Protein AF-A0A9E4HL78-F1 (afdb_monomer_lite)

Secondary structure (DSSP, 8-state):
-HHHHHHHHIIIIIHHHHHHHHHHHHHHHHHHHHHHHHHHHTEETTEE-HHHHHHHHHHHHT------TTHHHHTS-------

Sequence (83 aa):
MAGAVVMVIVLVVVFPVAVLIGSGILAAALGSFLKVDSDAANRGDDGPNEYLELARREAETGYPQPTDPHQRRRRLSLPGRRP

Structure (mmCIF, N/CA/C/O backbone):
data_AF-A0A9E4HL78-F1
#
_entry.id   AF-A0A9E4HL78-F1
#
loop_
_atom_site.group_PDB
_atom_site.id
_atom_site.type_symbol
_atom_site.label_atom_id
_atom_site.label_alt_id
_atom_site.label_comp_id
_atom_site.label_asym_id
_atom_site.label_entity_id
_atom_site.label_seq_id
_atom_site.pdbx_PDB_ins_code
_atom_site.Cartn_x
_atom_site.Cartn_y
_atom_site.Cartn_z
_atom_site.occupancy
_atom_site.B_iso_or_equiv
_atom_site.auth_seq_id
_atom_site.auth_comp_id
_atom_site.auth_asym_id
_atom_site.auth_atom_id
_atom_site.pdbx_PDB_model_num
ATOM 1 N N . MET A 1 1 ? 14.412 1.866 -30.122 1.00 86.44 1 MET A N 1
ATOM 2 C CA . MET A 1 1 ? 13.755 0.688 -29.507 1.00 86.44 1 MET A CA 1
ATOM 3 C C . MET A 1 1 ? 13.846 0.674 -27.984 1.00 86.44 1 MET A C 1
ATOM 5 O O . MET A 1 1 ? 12.806 0.548 -27.357 1.00 86.44 1 MET A O 1
ATOM 9 N N . ALA A 1 2 ? 15.019 0.875 -27.371 1.00 87.94 2 ALA A N 1
ATOM 10 C CA . ALA A 1 2 ? 15.177 0.803 -25.908 1.00 87.94 2 ALA A CA 1
ATOM 11 C C . ALA A 1 2 ? 14.208 1.696 -25.098 1.00 87.94 2 ALA A C 1
ATOM 13 O O . ALA A 1 2 ? 13.580 1.213 -24.163 1.00 87.94 2 ALA A O 1
ATOM 14 N N . GLY A 1 3 ? 14.015 2.962 -25.487 1.00 94.88 3 GLY A N 1
ATOM 15 C CA . GLY A 1 3 ? 13.112 3.871 -24.763 1.00 94.88 3 GLY A CA 1
ATOM 16 C C . GLY A 1 3 ? 11.649 3.410 -24.731 1.00 94.88 3 GLY A C 1
ATOM 17 O O . GLY A 1 3 ? 10.985 3.555 -23.710 1.00 94.88 3 GLY A O 1
ATOM 18 N N . ALA A 1 4 ? 11.166 2.786 -25.810 1.00 95.12 4 ALA A N 1
ATOM 19 C CA . ALA A 1 4 ? 9.807 2.248 -25.871 1.00 95.12 4 ALA A CA 1
ATOM 20 C C . ALA A 1 4 ? 9.633 1.052 -24.925 1.00 95.12 4 ALA A C 1
ATOM 22 O O . ALA A 1 4 ? 8.638 0.965 -24.215 1.00 95.12 4 ALA A O 1
ATOM 23 N N . VAL A 1 5 ? 10.633 0.169 -24.864 1.00 95.56 5 VAL A N 1
ATOM 24 C CA . VAL A 1 5 ? 10.629 -0.991 -23.960 1.00 95.56 5 VAL A CA 1
ATOM 25 C C . VAL A 1 5 ? 10.599 -0.539 -22.499 1.00 95.56 5 VAL A C 1
ATOM 27 O O . VAL A 1 5 ? 9.799 -1.046 -21.718 1.00 95.56 5 VAL A O 1
ATOM 30 N N . VAL A 1 6 ? 11.408 0.463 -22.140 1.00 97.12 6 VAL A N 1
ATOM 31 C CA . VAL A 1 6 ? 11.407 1.035 -20.784 1.00 97.12 6 VAL A CA 1
ATOM 32 C C . VAL A 1 6 ? 10.042 1.636 -20.443 1.00 97.12 6 VAL A C 1
ATOM 34 O O . VAL A 1 6 ? 9.51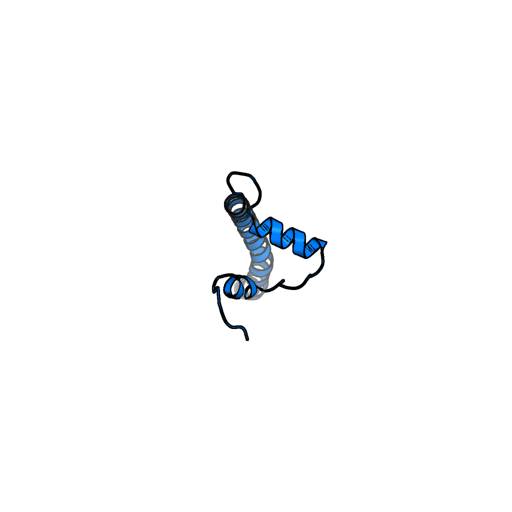0 1.360 -19.372 1.00 97.12 6 VAL A O 1
ATOM 37 N N . MET A 1 7 ? 9.442 2.397 -21.362 1.00 96.50 7 MET A N 1
ATOM 38 C CA . MET A 1 7 ? 8.104 2.974 -21.178 1.00 96.50 7 MET A CA 1
ATOM 39 C C . MET A 1 7 ? 7.044 1.905 -20.892 1.00 96.50 7 MET A C 1
ATOM 41 O O . MET A 1 7 ? 6.263 2.044 -19.954 1.00 96.50 7 MET A O 1
ATOM 45 N N . VAL A 1 8 ? 7.050 0.807 -21.653 1.00 96.81 8 VAL A N 1
ATOM 46 C CA . VAL A 1 8 ? 6.104 -0.300 -21.450 1.00 96.81 8 VAL A CA 1
ATOM 47 C C . VAL A 1 8 ? 6.289 -0.937 -20.073 1.00 96.81 8 VAL A C 1
ATOM 49 O O . VAL A 1 8 ? 5.306 -1.165 -19.373 1.00 96.81 8 VAL A O 1
ATOM 52 N N . ILE A 1 9 ? 7.533 -1.176 -19.649 1.00 97.00 9 ILE A N 1
ATOM 53 C CA . ILE A 1 9 ? 7.823 -1.741 -18.323 1.00 97.00 9 ILE A CA 1
ATOM 54 C C . ILE A 1 9 ? 7.314 -0.813 -17.215 1.00 97.00 9 ILE A C 1
ATOM 56 O O . ILE A 1 9 ? 6.685 -1.272 -16.262 1.00 97.00 9 ILE A O 1
ATOM 60 N N . VAL A 1 10 ? 7.541 0.495 -17.343 1.00 97.31 10 VAL A N 1
AT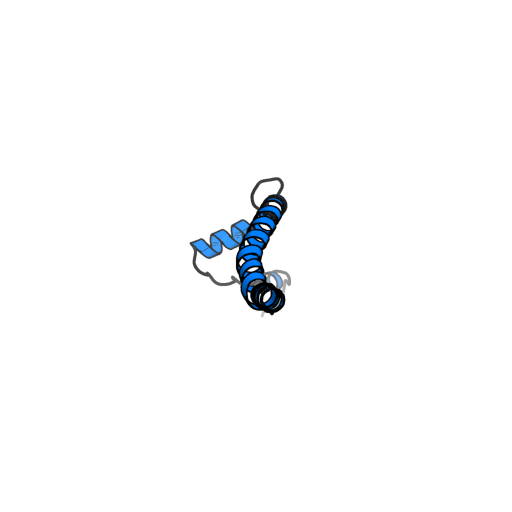OM 61 C CA . VAL A 1 10 ? 7.063 1.471 -16.357 1.00 97.31 10 VAL A CA 1
ATOM 62 C C . VAL A 1 10 ? 5.539 1.437 -16.252 1.00 97.31 10 VAL A C 1
ATOM 64 O O . VAL A 1 10 ? 4.997 1.334 -15.153 1.00 97.31 10 VAL A O 1
ATOM 67 N N . LEU A 1 11 ? 4.842 1.468 -17.386 1.00 96.69 11 LEU A N 1
ATOM 68 C CA . LEU A 1 11 ? 3.382 1.523 -17.406 1.00 96.69 11 LEU A CA 1
ATOM 69 C C . LEU A 1 11 ? 2.733 0.229 -16.907 1.00 96.69 11 LEU A C 1
ATOM 71 O O . LEU A 1 11 ? 1.763 0.281 -16.157 1.00 96.69 11 LEU A O 1
ATOM 75 N N . VAL A 1 12 ? 3.257 -0.926 -17.316 1.00 96.62 12 VAL A N 1
ATOM 76 C CA . VAL A 1 12 ? 2.604 -2.223 -17.082 1.00 96.62 12 VAL A CA 1
ATOM 77 C C . VAL A 1 12 ? 3.068 -2.886 -15.788 1.00 96.62 12 VAL A C 1
ATOM 79 O O . VAL A 1 12 ? 2.308 -3.635 -15.186 1.00 96.62 12 VAL A O 1
ATOM 82 N N . VAL A 1 13 ? 4.297 -2.629 -15.340 1.00 96.12 13 VAL A N 1
ATOM 83 C CA . VAL A 1 13 ? 4.869 -3.301 -14.163 1.00 96.12 13 VAL A CA 1
ATOM 84 C C . VAL A 1 13 ? 5.022 -2.333 -13.004 1.00 96.12 13 VAL A C 1
ATOM 86 O O . VAL A 1 13 ? 4.528 -2.595 -11.910 1.00 96.12 13 VAL A O 1
ATOM 89 N N . VAL A 1 14 ? 5.679 -1.195 -13.230 1.00 97.12 14 VAL A N 1
ATOM 90 C CA . VAL A 1 14 ? 5.996 -0.270 -12.134 1.00 97.12 14 VAL A CA 1
ATOM 91 C C . VAL A 1 14 ? 4.731 0.396 -11.606 1.00 97.12 14 VAL A C 1
ATOM 93 O O . VAL A 1 14 ? 4.544 0.451 -10.394 1.00 97.12 14 VAL A O 1
ATOM 96 N N . PHE A 1 15 ? 3.840 0.857 -12.487 1.00 96.75 15 PHE A N 1
ATOM 97 C CA . PHE A 1 15 ? 2.632 1.571 -12.075 1.00 96.75 15 PHE A CA 1
ATOM 98 C C . PHE A 1 15 ? 1.685 0.708 -11.223 1.00 96.75 15 PHE A C 1
ATOM 100 O O . PHE A 1 15 ? 1.320 1.150 -10.133 1.00 96.75 15 PHE A O 1
ATOM 107 N N . PRO A 1 16 ? 1.334 -0.536 -11.611 1.00 95.12 16 PRO A N 1
ATOM 108 C CA . PRO A 1 16 ? 0.473 -1.375 -10.780 1.00 95.12 16 PRO A CA 1
ATOM 109 C C . PRO A 1 16 ? 1.104 -1.726 -9.435 1.00 95.12 16 PRO A C 1
ATOM 111 O O . PRO A 1 16 ? 0.420 -1.680 -8.418 1.00 95.12 16 PRO A O 1
ATOM 114 N N . VAL A 1 17 ? 2.409 -2.018 -9.403 1.00 95.88 17 VAL A N 1
ATOM 115 C CA . VAL A 1 17 ? 3.126 -2.306 -8.151 1.00 95.88 17 VAL A CA 1
ATOM 116 C C . VAL A 1 17 ? 3.151 -1.075 -7.242 1.00 95.88 17 VAL A C 1
ATOM 118 O O . VAL A 1 17 ? 2.884 -1.188 -6.047 1.00 95.88 17 VAL A O 1
ATOM 121 N N . ALA A 1 18 ? 3.408 0.109 -7.803 1.00 94.31 18 ALA A N 1
ATOM 122 C CA . ALA A 1 18 ? 3.395 1.366 -7.062 1.00 94.31 18 ALA A CA 1
ATOM 123 C C . ALA A 1 18 ? 2.009 1.671 -6.482 1.00 94.31 18 ALA A C 1
ATOM 125 O O . ALA A 1 18 ? 1.907 2.071 -5.325 1.00 94.31 18 ALA A O 1
ATOM 126 N N . VAL A 1 19 ? 0.942 1.436 -7.252 1.00 94.12 19 VAL A N 1
ATOM 127 C CA . VAL A 1 19 ? -0.439 1.598 -6.782 1.00 94.12 19 VAL A CA 1
ATOM 128 C C . VAL A 1 19 ? -0.761 0.590 -5.681 1.00 94.12 19 VAL A C 1
ATOM 130 O O . VAL A 1 19 ? -1.306 0.990 -4.659 1.00 94.12 19 VAL A O 1
ATOM 133 N N . LEU A 1 20 ? -0.382 -0.681 -5.843 1.00 92.06 20 LEU A N 1
ATOM 134 C CA . LEU A 1 20 ? -0.675 -1.742 -4.876 1.00 92.06 20 LEU A CA 1
ATOM 135 C C . LEU A 1 20 ? -0.013 -1.488 -3.512 1.00 92.06 20 LEU A C 1
ATOM 137 O O . LEU A 1 20 ? -0.629 -1.693 -2.468 1.00 92.06 20 LEU A O 1
ATOM 141 N N . ILE A 1 21 ? 1.233 -1.008 -3.516 1.00 92.81 21 ILE A N 1
ATOM 142 C CA . ILE A 1 21 ? 1.957 -0.650 -2.289 1.00 92.81 21 ILE A CA 1
ATOM 143 C C . ILE A 1 21 ? 1.436 0.685 -1.732 1.00 92.81 21 ILE A C 1
ATOM 145 O O . ILE A 1 21 ? 1.198 0.818 -0.530 1.00 92.81 21 ILE A O 1
ATOM 149 N N . GLY A 1 22 ? 1.222 1.673 -2.604 1.00 90.88 22 GLY A N 1
ATOM 150 C CA . GLY A 1 22 ? 0.796 3.018 -2.226 1.00 90.88 22 GLY A CA 1
ATOM 151 C C . GLY A 1 22 ? -0.608 3.068 -1.628 1.00 90.88 22 GLY A C 1
ATOM 152 O O . GLY A 1 22 ? -0.841 3.818 -0.680 1.00 90.88 22 GLY A O 1
ATOM 153 N N . SER A 1 23 ? -1.537 2.240 -2.114 1.00 85.00 23 SER A N 1
ATOM 154 C CA . SER A 1 23 ? -2.918 2.225 -1.626 1.00 85.00 23 SER A CA 1
ATOM 155 C C . SER A 1 23 ? -3.022 1.787 -0.169 1.00 85.00 23 SER A C 1
ATOM 157 O O . SER A 1 23 ? -3.849 2.325 0.559 1.00 85.00 23 SER A O 1
ATOM 159 N N . GLY A 1 24 ? -2.173 0.858 0.282 1.00 87.19 24 GLY A N 1
ATOM 160 C CA . GLY A 1 24 ? -2.158 0.420 1.681 1.00 87.19 24 GLY A CA 1
ATOM 161 C C . GLY A 1 24 ? -1.710 1.534 2.626 1.00 87.19 24 GLY A C 1
ATOM 162 O O . GLY A 1 24 ? -2.347 1.780 3.648 1.00 87.19 24 GLY A O 1
ATOM 163 N N . ILE A 1 25 ? -0.659 2.261 2.242 1.00 87.81 25 ILE A N 1
ATOM 164 C CA . ILE A 1 25 ? -0.145 3.406 3.004 1.00 87.81 25 ILE A CA 1
ATOM 165 C C . ILE A 1 25 ? -1.189 4.525 3.045 1.00 87.81 25 ILE A C 1
ATOM 167 O O . ILE A 1 25 ? -1.472 5.069 4.112 1.00 87.81 25 ILE A O 1
ATOM 171 N N . LEU A 1 26 ? -1.802 4.837 1.901 1.00 87.94 26 LEU A N 1
ATOM 172 C CA . LEU A 1 26 ? -2.837 5.861 1.813 1.00 87.94 26 LEU A CA 1
ATOM 173 C C . LEU A 1 26 ? -4.074 5.487 2.642 1.00 87.94 26 LEU A C 1
ATOM 175 O O . LEU A 1 26 ? -4.587 6.322 3.381 1.00 87.94 26 LEU A O 1
ATOM 179 N N . ALA A 1 27 ? -4.520 4.230 2.582 1.00 89.31 27 ALA A N 1
ATOM 180 C CA . ALA A 1 27 ? -5.636 3.739 3.384 1.00 89.31 27 ALA A CA 1
ATOM 181 C C . ALA A 1 27 ? -5.325 3.762 4.887 1.00 89.31 27 ALA A C 1
ATOM 183 O O . ALA A 1 27 ? -6.186 4.139 5.676 1.00 89.31 27 ALA A O 1
ATOM 184 N N . ALA A 1 28 ? -4.102 3.414 5.293 1.00 87.62 28 ALA A N 1
ATOM 185 C CA . ALA A 1 28 ? -3.681 3.486 6.690 1.00 87.62 28 ALA A CA 1
ATOM 186 C C . ALA A 1 28 ? -3.639 4.935 7.199 1.00 87.62 28 ALA A C 1
ATOM 188 O O . ALA A 1 28 ? -4.119 5.214 8.297 1.00 87.62 28 ALA A O 1
ATOM 189 N N . ALA A 1 29 ? -3.121 5.866 6.393 1.00 90.00 29 ALA A N 1
ATOM 190 C CA . ALA A 1 29 ? -3.088 7.285 6.735 1.00 90.00 29 ALA A CA 1
ATOM 191 C C . ALA A 1 29 ? -4.504 7.868 6.865 1.00 90.00 29 ALA A C 1
ATOM 193 O O . ALA A 1 29 ? -4.824 8.505 7.869 1.00 90.00 29 ALA A O 1
ATOM 194 N N . LEU A 1 30 ? -5.372 7.593 5.887 1.00 89.62 30 LEU A N 1
ATOM 195 C CA . LEU A 1 30 ? -6.769 8.025 5.912 1.00 89.62 30 LEU A CA 1
ATOM 196 C C . LEU A 1 30 ? -7.532 7.383 7.078 1.00 89.62 30 LEU A C 1
ATOM 198 O O . LEU A 1 30 ? -8.203 8.084 7.827 1.00 89.62 30 LEU A O 1
ATOM 202 N N . GLY A 1 31 ? -7.382 6.076 7.291 1.00 87.00 31 GLY A N 1
ATOM 203 C CA . GLY A 1 31 ? -8.006 5.360 8.403 1.00 87.00 31 GLY A CA 1
ATOM 204 C C . GLY A 1 31 ? -7.548 5.872 9.769 1.00 87.00 31 GLY A C 1
ATOM 205 O O . GLY A 1 31 ? -8.369 6.018 10.670 1.00 87.00 31 GLY A O 1
ATOM 206 N N . SER A 1 32 ? -6.264 6.214 9.920 1.00 84.00 32 SER A N 1
ATOM 207 C CA . SER A 1 32 ? -5.746 6.824 11.149 1.00 84.00 32 SER A CA 1
ATOM 208 C C . SER A 1 32 ? -6.350 8.202 11.398 1.00 84.00 32 SER A C 1
ATOM 210 O O . SER A 1 32 ? -6.684 8.511 12.538 1.00 84.00 32 SER A O 1
ATOM 212 N N . PHE A 1 33 ? -6.493 9.028 10.361 1.00 86.69 33 PHE A N 1
ATOM 213 C CA . PHE A 1 33 ? -7.088 10.356 10.495 1.00 86.69 33 PHE A CA 1
ATOM 214 C C . PHE A 1 33 ? -8.577 10.270 10.858 1.00 86.69 33 PHE A C 1
ATOM 216 O O . PHE A 1 33 ? -9.021 10.903 11.812 1.00 86.69 33 PHE A O 1
ATOM 223 N N . LEU A 1 34 ? -9.328 9.409 10.163 1.00 85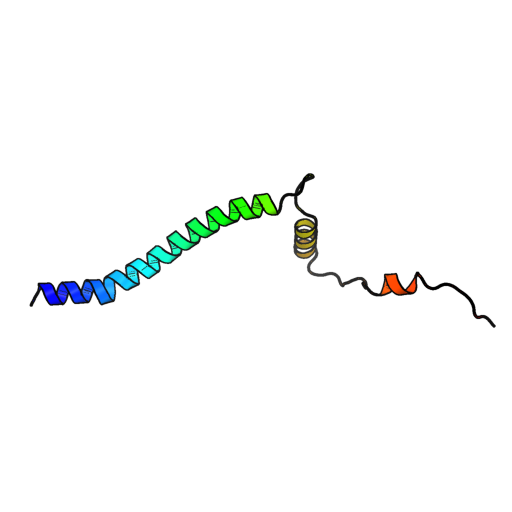.88 34 LEU A N 1
ATOM 224 C CA . LEU A 1 34 ? -10.745 9.164 10.447 1.00 85.88 34 LEU A CA 1
ATOM 225 C C . LEU A 1 34 ? -10.970 8.555 11.836 1.00 85.88 34 LEU A C 1
ATOM 227 O O . LEU A 1 34 ? -12.006 8.804 12.451 1.00 85.88 34 LEU A O 1
ATOM 231 N N . LYS A 1 35 ? -10.023 7.759 12.346 1.00 82.19 35 LYS A N 1
ATOM 232 C CA . LYS A 1 35 ? -10.135 7.160 13.677 1.00 82.19 35 LYS A CA 1
ATOM 233 C C . LYS A 1 35 ? -10.097 8.204 14.790 1.00 82.19 35 LYS A C 1
ATOM 235 O O . LYS A 1 35 ? -10.883 8.090 15.720 1.00 82.19 35 LYS A O 1
ATOM 240 N N . VAL A 1 36 ? -9.248 9.228 14.681 1.00 79.75 36 VAL A N 1
ATOM 241 C CA . VAL A 1 36 ? -9.200 10.316 15.677 1.00 79.75 36 VAL A CA 1
ATOM 242 C C . VAL A 1 36 ? -10.537 11.056 15.740 1.00 79.75 36 VAL A C 1
ATOM 244 O O . VAL A 1 36 ? -11.037 11.329 16.829 1.00 79.75 36 VAL A O 1
ATOM 247 N N . ASP A 1 37 ? -11.133 11.324 14.578 1.00 77.75 37 ASP A N 1
ATOM 248 C CA . ASP A 1 37 ? -12.435 11.988 14.479 1.00 77.75 37 ASP A CA 1
ATOM 249 C C . ASP A 1 37 ? -13.575 11.094 15.001 1.00 77.75 37 ASP A C 1
ATOM 251 O O . ASP A 1 37 ? -14.411 11.526 15.793 1.00 77.75 37 ASP A O 1
ATOM 255 N N . SER A 1 38 ? -13.553 9.800 14.663 1.00 75.75 38 SER A N 1
ATOM 256 C CA . SER A 1 38 ? -14.524 8.820 15.171 1.00 75.75 38 SER A CA 1
ATOM 257 C C . SER A 1 38 ? -14.427 8.624 16.685 1.00 75.75 38 SER A C 1
ATOM 259 O O . SER A 1 38 ? -15.453 8.507 17.351 1.00 75.75 38 SER A O 1
ATOM 261 N N . ASP A 1 39 ? -13.216 8.603 17.247 1.00 74.88 39 ASP A N 1
ATOM 262 C CA . ASP A 1 39 ? -12.998 8.489 18.693 1.00 74.88 39 ASP A CA 1
ATOM 263 C C . ASP A 1 39 ? -13.490 9.740 19.437 1.00 74.88 39 ASP A C 1
ATOM 265 O O . ASP A 1 39 ? -13.946 9.637 20.577 1.00 74.88 39 ASP A O 1
ATOM 269 N N . ALA A 1 40 ? -13.424 10.919 18.810 1.00 75.19 40 ALA A N 1
ATOM 270 C CA . ALA A 1 40 ? -14.013 12.142 19.349 1.00 75.19 40 ALA A CA 1
ATOM 271 C C . ALA A 1 40 ? -15.547 12.105 19.282 1.00 75.19 40 ALA A C 1
ATOM 273 O O . ALA A 1 40 ? -16.203 12.430 20.267 1.00 75.19 40 ALA A O 1
ATOM 274 N N . ALA A 1 41 ? -16.116 11.639 18.168 1.00 73.00 41 ALA A N 1
ATOM 275 C CA . ALA A 1 41 ? -17.562 11.511 17.988 1.00 73.00 41 ALA A CA 1
ATOM 276 C C . ALA A 1 41 ? -18.203 10.428 18.880 1.00 73.00 41 ALA A C 1
ATOM 278 O O . ALA A 1 41 ? -19.372 10.534 19.245 1.00 73.00 41 ALA A O 1
ATOM 279 N N . ASN A 1 42 ? -17.451 9.386 19.250 1.00 68.38 42 ASN A N 1
ATOM 280 C CA . ASN A 1 42 ? -17.921 8.304 20.122 1.00 68.38 42 ASN A CA 1
ATOM 281 C C . ASN A 1 42 ? -17.764 8.583 21.626 1.00 68.38 42 ASN A C 1
ATOM 283 O O . ASN A 1 42 ? -18.181 7.760 22.447 1.00 68.38 42 ASN A O 1
ATOM 287 N N . ARG A 1 43 ? -17.169 9.717 22.007 1.00 69.00 43 ARG A N 1
ATOM 288 C CA . ARG A 1 43 ? -17.034 10.138 23.403 1.00 69.00 43 ARG A CA 1
ATOM 289 C C . ARG A 1 43 ? -18.148 11.150 23.709 1.00 69.00 43 ARG A C 1
ATOM 291 O O . ARG A 1 43 ? -18.184 12.217 23.112 1.00 69.00 43 ARG A O 1
ATOM 298 N N . GLY A 1 44 ? -19.083 10.783 24.583 1.00 65.00 44 GLY A N 1
ATOM 299 C CA . GLY A 1 44 ? -20.106 11.690 25.111 1.00 65.00 44 GLY A CA 1
ATOM 300 C C . GLY A 1 44 ? -19.579 12.520 26.286 1.00 65.00 44 GLY A C 1
ATOM 301 O O . GLY A 1 44 ? -18.466 12.287 26.760 1.00 65.00 44 GLY A O 1
ATOM 302 N N . ASP A 1 45 ? -20.39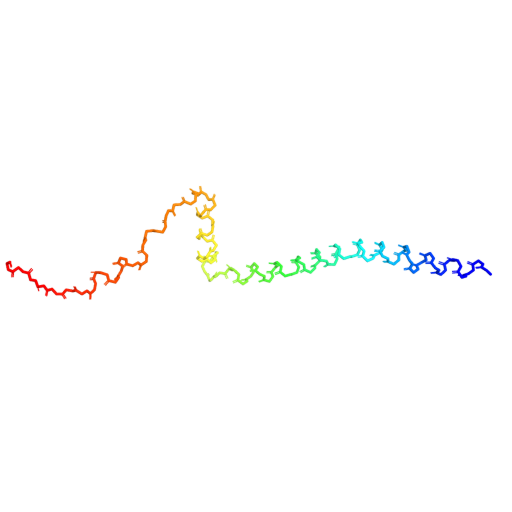3 13.460 26.774 1.00 66.06 45 ASP A N 1
ATOM 303 C CA . ASP A 1 45 ? -20.014 14.428 27.821 1.00 66.06 45 ASP A CA 1
ATOM 304 C C . ASP A 1 45 ? -19.498 13.778 29.123 1.00 66.06 45 ASP A C 1
ATOM 306 O O . ASP A 1 45 ? -18.633 14.347 29.787 1.00 66.06 45 ASP A O 1
ATOM 310 N N . ASP A 1 46 ? -19.946 12.559 29.443 1.00 65.31 46 ASP A N 1
ATOM 311 C CA . ASP A 1 46 ? -19.563 11.818 30.656 1.00 65.31 46 ASP A CA 1
ATOM 312 C C . ASP A 1 46 ? -18.600 10.632 30.403 1.00 65.31 46 ASP A C 1
ATOM 314 O O . ASP A 1 46 ? -18.287 9.884 31.332 1.00 65.31 46 ASP A O 1
ATOM 318 N N . GLY A 1 47 ? -18.101 10.426 29.173 1.00 68.81 47 GLY A N 1
ATOM 319 C CA . GLY A 1 47 ? -17.211 9.298 28.844 1.00 68.81 47 GLY A CA 1
ATOM 320 C C . GLY A 1 47 ? -17.561 8.555 27.543 1.00 68.81 47 GLY A C 1
ATOM 321 O O . GLY A 1 47 ? -18.040 9.173 26.593 1.00 68.81 47 GLY A O 1
ATOM 322 N N . PRO A 1 48 ? -17.269 7.244 27.416 1.00 74.19 48 PRO A N 1
ATOM 323 C CA . PRO A 1 48 ? -17.661 6.450 26.246 1.00 74.19 48 PRO A CA 1
ATOM 324 C C . PRO A 1 48 ? -19.182 6.478 26.057 1.00 74.19 48 PRO A C 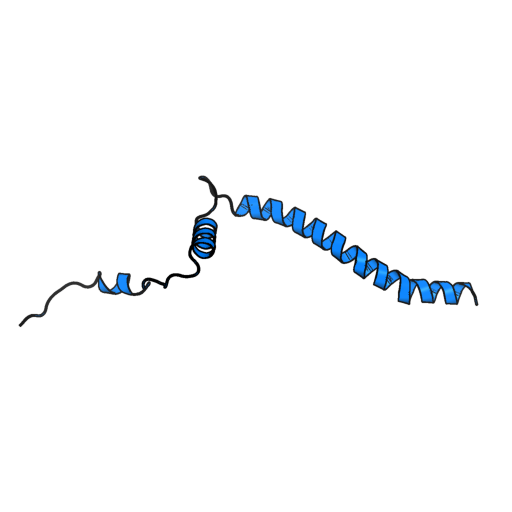1
ATOM 326 O O . PRO A 1 48 ? -19.922 6.429 27.035 1.00 74.19 48 PRO A O 1
ATOM 329 N N . ASN A 1 49 ? -19.665 6.548 24.815 1.00 80.31 49 ASN A N 1
ATOM 330 C CA . ASN A 1 49 ? -21.106 6.531 24.571 1.00 80.31 49 ASN A CA 1
ATOM 331 C C . ASN A 1 49 ? -21.770 5.202 25.004 1.00 80.31 49 ASN A C 1
ATOM 333 O O . ASN A 1 49 ? -21.140 4.144 25.041 1.00 80.31 49 ASN A O 1
ATOM 337 N N . GLU A 1 50 ? -23.077 5.254 25.286 1.00 75.31 50 GLU A N 1
ATOM 338 C CA . GLU A 1 50 ? -23.885 4.105 25.741 1.00 75.31 50 GLU A CA 1
ATOM 339 C C . GLU A 1 50 ? -23.788 2.900 24.782 1.00 75.31 50 GLU A C 1
ATOM 341 O O . GLU A 1 50 ? -23.777 1.742 25.198 1.00 75.31 50 GLU A O 1
ATOM 346 N N . TYR A 1 51 ? -23.631 3.163 23.482 1.00 77.56 51 TYR A N 1
ATOM 347 C CA . TYR A 1 51 ? -23.485 2.131 22.454 1.00 77.56 51 TYR A CA 1
ATOM 348 C C . TYR A 1 51 ? -22.171 1.341 22.571 1.00 77.56 51 TYR A C 1
ATOM 350 O O . TYR A 1 51 ? -22.168 0.128 22.352 1.00 77.56 51 TYR A O 1
ATOM 358 N N . LEU A 1 52 ? -21.062 1.990 22.945 1.00 76.88 52 LEU A N 1
ATOM 359 C CA . LEU A 1 52 ? -19.786 1.315 23.200 1.00 76.88 52 LEU A CA 1
ATOM 360 C C . LEU A 1 52 ? -19.845 0.441 24.454 1.00 76.88 52 LEU A C 1
ATOM 362 O O . LEU A 1 52 ? -19.234 -0.628 24.479 1.00 76.88 52 LEU A O 1
ATOM 366 N N . GLU A 1 53 ? -20.590 0.856 25.478 1.00 79.31 53 GLU A N 1
ATOM 367 C CA . GLU A 1 53 ? -20.786 0.045 26.682 1.00 79.31 53 GLU A CA 1
ATOM 368 C C . GLU A 1 53 ? -21.611 -1.214 26.400 1.00 79.31 53 GLU A C 1
ATOM 370 O O . GLU A 1 53 ? -21.275 -2.296 26.890 1.00 79.31 53 GLU A O 1
ATOM 375 N N . LEU A 1 54 ? -22.651 -1.097 25.568 1.00 80.25 54 LEU A N 1
ATOM 376 C CA . LEU A 1 54 ? -23.448 -2.237 25.113 1.00 80.25 54 LEU A CA 1
ATOM 377 C C . LEU A 1 54 ? -22.596 -3.228 24.309 1.00 80.25 54 LEU A C 1
ATOM 379 O O . LEU A 1 54 ? -22.602 -4.420 24.616 1.00 80.25 54 LEU A O 1
ATOM 383 N N . ALA A 1 55 ? -21.803 -2.737 23.351 1.00 80.25 55 ALA A N 1
ATOM 384 C CA . ALA A 1 55 ? -20.916 -3.574 22.541 1.00 80.25 55 ALA A CA 1
ATOM 385 C C . ALA A 1 55 ? -19.809 -4.245 23.378 1.00 80.25 55 ALA A C 1
ATOM 387 O O . ALA A 1 55 ? -19.467 -5.408 23.158 1.00 80.25 55 ALA A O 1
ATOM 388 N N . ARG A 1 56 ? -19.259 -3.540 24.378 1.00 82.19 56 ARG A N 1
ATOM 389 C CA . ARG A 1 56 ? -18.280 -4.105 25.320 1.00 82.19 56 ARG A CA 1
ATOM 390 C C . ARG A 1 56 ? -18.903 -5.196 26.192 1.00 82.19 56 ARG A C 1
ATOM 392 O O . ARG A 1 56 ? -18.311 -6.265 26.321 1.00 82.19 56 ARG A O 1
ATOM 399 N N . ARG A 1 57 ? -20.097 -4.963 26.754 1.00 79.44 57 ARG A N 1
ATOM 400 C CA . ARG A 1 57 ? -20.832 -5.987 27.519 1.00 79.44 57 ARG A CA 1
ATOM 401 C C . ARG A 1 57 ? -21.145 -7.209 26.667 1.00 79.44 57 ARG A C 1
ATOM 403 O O . ARG A 1 57 ? -21.030 -8.325 27.164 1.00 79.44 57 ARG A O 1
ATOM 410 N N . GLU A 1 58 ? -21.517 -7.020 25.405 1.00 76.19 58 GLU A N 1
ATOM 411 C CA . GLU A 1 58 ? -21.762 -8.115 24.460 1.00 76.19 58 GLU A CA 1
ATOM 412 C C . GLU A 1 58 ? -20.500 -8.959 24.230 1.00 76.19 58 GLU A C 1
ATOM 414 O O . GLU A 1 58 ? -20.554 -10.184 24.338 1.00 76.19 58 GLU A O 1
ATOM 419 N N . ALA A 1 59 ? -19.353 -8.315 23.994 1.00 77.81 59 ALA A N 1
ATOM 420 C CA . ALA A 1 59 ?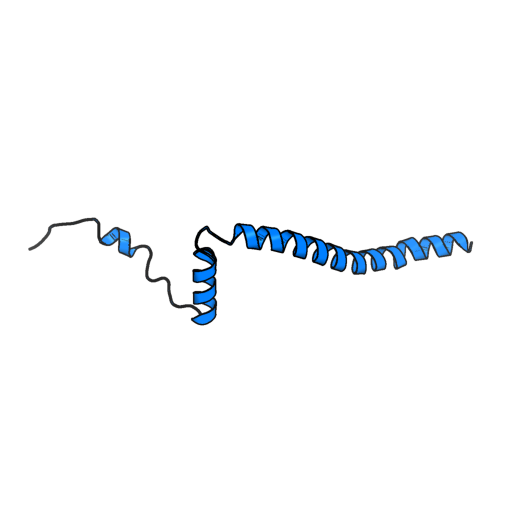 -18.075 -8.999 23.804 1.00 77.81 59 ALA A CA 1
ATOM 421 C C . ALA A 1 59 ? -17.610 -9.773 25.053 1.00 77.81 59 ALA A C 1
ATOM 423 O O . ALA A 1 59 ? -16.990 -10.827 24.928 1.00 77.81 59 ALA A O 1
ATOM 424 N N . GLU A 1 60 ? -17.912 -9.263 26.251 1.00 78.75 60 GLU A N 1
ATOM 425 C CA . GLU A 1 60 ? -17.548 -9.888 27.531 1.00 78.75 60 GLU A CA 1
ATOM 426 C C . GLU A 1 60 ? -18.500 -11.023 27.939 1.00 78.75 60 GLU A C 1
ATOM 428 O O . GLU A 1 60 ? -18.082 -11.967 28.609 1.00 78.75 60 GLU A O 1
ATOM 433 N N . THR A 1 61 ? -19.775 -10.950 27.546 1.00 75.00 61 THR A N 1
ATOM 434 C CA . THR A 1 61 ? -20.799 -11.922 27.968 1.00 75.00 61 THR A CA 1
ATOM 435 C C . THR A 1 61 ? -21.147 -12.970 26.919 1.00 75.00 61 THR A C 1
ATOM 437 O O . THR A 1 61 ? -21.768 -13.962 27.286 1.00 75.00 61 THR A O 1
ATOM 440 N N . GLY A 1 62 ? -20.735 -12.794 25.654 1.00 71.44 62 GLY A N 1
ATOM 441 C CA . GLY A 1 62 ? -20.986 -13.750 24.574 1.00 71.44 62 GLY A CA 1
ATOM 442 C C . GLY A 1 62 ? -22.477 -14.059 24.427 1.00 71.44 62 GLY A C 1
ATOM 443 O O . GLY A 1 62 ? -22.913 -15.124 24.836 1.00 71.44 62 GLY A O 1
ATOM 444 N N . TYR A 1 63 ? -23.244 -13.112 23.873 1.00 62.53 63 TYR A N 1
ATOM 445 C CA . TYR A 1 63 ? -24.711 -13.142 23.718 1.00 62.53 63 TYR A CA 1
ATOM 446 C C . TYR A 1 63 ? -25.515 -13.754 24.885 1.00 62.53 63 TYR A C 1
ATOM 448 O O . TYR A 1 63 ? -25.736 -14.966 24.944 1.00 62.53 63 TYR A O 1
ATOM 456 N N . PRO A 1 64 ? -26.195 -12.902 25.666 1.00 57.84 64 PRO A N 1
ATOM 457 C CA . PRO A 1 64 ? -27.479 -13.238 26.262 1.00 57.84 64 PRO A CA 1
ATOM 458 C C . PRO A 1 64 ? -28.634 -12.590 25.483 1.00 57.84 64 PRO A C 1
ATOM 460 O O . PRO A 1 64 ? -28.534 -11.479 24.968 1.00 57.84 64 PRO A O 1
ATOM 463 N N . GLN A 1 65 ? -29.740 -13.333 25.415 1.00 59.25 65 GLN A N 1
ATOM 464 C CA . GLN A 1 65 ? -30.998 -13.033 24.730 1.00 59.25 65 GLN A CA 1
ATOM 465 C C . GLN A 1 65 ? -31.492 -11.575 24.850 1.00 59.25 65 GLN A C 1
ATOM 467 O O . GLN A 1 65 ? -31.388 -10.979 25.926 1.00 59.25 65 GLN A O 1
ATOM 472 N N . PRO A 1 66 ? -32.215 -11.067 23.830 1.00 58.94 66 PRO A N 1
ATOM 473 C CA . PRO A 1 66 ? -33.117 -9.948 24.029 1.00 58.94 66 PRO A CA 1
ATOM 474 C C . PRO A 1 66 ? -34.186 -10.375 25.037 1.00 58.94 66 PRO A C 1
ATOM 476 O O . PRO A 1 66 ? -35.077 -11.160 24.710 1.00 58.94 66 PRO A O 1
ATOM 479 N N . THR A 1 67 ? -34.141 -9.838 26.256 1.00 60.66 67 THR A N 1
ATOM 480 C CA . THR A 1 67 ? -35.294 -9.853 27.163 1.00 60.66 67 THR A CA 1
ATOM 481 C C . THR A 1 67 ? -36.313 -8.820 26.675 1.00 60.66 67 THR A C 1
ATOM 483 O O . THR A 1 67 ? -36.539 -7.768 27.255 1.00 60.66 67 THR A O 1
ATOM 486 N N . ASP A 1 68 ? -36.898 -9.168 25.532 1.00 54.06 68 ASP A N 1
ATOM 487 C CA . ASP A 1 68 ? -38.211 -8.792 25.030 1.00 54.06 68 ASP A CA 1
ATOM 488 C C . ASP A 1 68 ? -38.586 -7.286 25.033 1.00 54.06 68 ASP A C 1
ATOM 490 O O . ASP A 1 68 ? -39.195 -6.784 25.987 1.00 54.06 68 ASP A O 1
ATOM 494 N N . PRO A 1 69 ? -38.375 -6.558 23.914 1.00 57.88 69 PRO A N 1
ATOM 495 C CA . PRO A 1 69 ? -38.905 -5.201 23.747 1.00 57.88 69 PRO A CA 1
ATOM 496 C C . PRO A 1 69 ? -40.449 -5.144 23.727 1.00 57.88 69 PRO A C 1
ATOM 498 O O . PRO A 1 69 ? -41.026 -4.058 23.845 1.00 57.88 69 PRO A O 1
ATOM 501 N N . HIS A 1 70 ? -41.155 -6.282 23.631 1.00 54.62 70 HIS A N 1
ATOM 502 C CA . HIS A 1 70 ? -42.619 -6.331 23.619 1.00 54.62 70 HIS A CA 1
ATOM 503 C C . HIS A 1 70 ? -43.262 -6.443 25.010 1.00 54.62 70 HIS A C 1
ATOM 505 O O . HIS A 1 70 ? -44.463 -6.169 25.139 1.00 54.62 70 HIS A O 1
ATOM 511 N N . GLN A 1 71 ? -42.507 -6.717 26.082 1.00 54.22 71 GLN A N 1
ATOM 512 C CA . GLN A 1 71 ? -43.081 -6.749 27.437 1.00 54.22 71 GLN A CA 1
ATOM 513 C C . GLN A 1 71 ? -43.535 -5.369 27.935 1.00 54.22 71 GLN A C 1
ATOM 515 O O . GLN A 1 71 ? -44.497 -5.271 28.706 1.00 54.22 71 GLN A O 1
ATOM 520 N N . ARG A 1 72 ? -42.922 -4.280 27.450 1.00 52.22 72 ARG A N 1
ATOM 521 C CA . ARG A 1 72 ? -43.283 -2.912 27.863 1.00 52.22 72 ARG A CA 1
ATOM 522 C C . ARG A 1 72 ? -44.670 -2.483 27.366 1.00 52.22 72 ARG A C 1
ATOM 524 O O . ARG A 1 72 ? -45.312 -1.661 28.013 1.00 52.22 72 ARG A O 1
ATOM 531 N N . ARG A 1 73 ? -45.182 -3.085 26.281 1.00 55.16 73 ARG A N 1
ATOM 532 C CA . ARG A 1 73 ? -46.550 -2.827 25.785 1.00 55.16 73 ARG A CA 1
ATOM 533 C C . ARG A 1 73 ? -47.641 -3.534 26.595 1.00 55.16 73 ARG A C 1
ATOM 535 O O . ARG A 1 73 ? -48.756 -3.028 26.651 1.00 55.16 73 ARG A O 1
ATOM 542 N N . ARG A 1 74 ? -47.341 -4.659 27.259 1.00 54.84 74 ARG A N 1
ATOM 543 C CA . ARG A 1 74 ? -48.331 -5.409 28.065 1.00 54.84 74 ARG A CA 1
ATOM 544 C C . ARG A 1 74 ? -48.545 -4.861 29.476 1.00 54.84 74 ARG A C 1
ATOM 546 O O . ARG A 1 74 ? -49.539 -5.204 30.102 1.00 54.84 74 ARG A O 1
ATOM 553 N N . ARG A 1 75 ? -47.657 -3.997 29.978 1.00 54.59 75 ARG A N 1
ATOM 554 C CA . ARG A 1 75 ? -47.804 -3.376 31.310 1.00 54.59 75 ARG A CA 1
ATOM 555 C C . ARG A 1 75 ? -48.657 -2.100 31.329 1.00 54.59 75 ARG A C 1
ATOM 557 O O . ARG A 1 75 ? -48.944 -1.605 32.411 1.00 54.59 75 ARG A O 1
ATOM 564 N N . LEU A 1 76 ? -49.072 -1.581 30.170 1.00 57.00 76 LEU A N 1
ATOM 565 C CA . LEU A 1 76 ? -49.740 -0.274 30.042 1.00 57.00 76 LEU A CA 1
ATOM 566 C C . LEU A 1 76 ? -51.209 -0.333 29.574 1.00 57.00 76 LEU A C 1
ATOM 568 O O . LEU A 1 76 ? -51.765 0.682 29.175 1.00 57.00 76 LEU A O 1
ATOM 572 N N . SER A 1 77 ? -51.876 -1.486 29.669 1.00 52.56 77 SER A N 1
ATOM 573 C CA . SER A 1 77 ? -53.341 -1.583 29.517 1.00 52.56 77 SER A CA 1
ATOM 574 C C . SER A 1 77 ? -53.959 -2.401 30.664 1.00 52.56 77 SER A C 1
ATOM 576 O O . SER A 1 77 ? -54.169 -3.605 30.567 1.00 52.56 77 SER A O 1
ATOM 578 N N . LEU A 1 78 ? -54.207 -1.723 31.791 1.00 58.59 78 LEU A N 1
ATOM 579 C CA . LEU A 1 78 ? -55.191 -2.106 32.824 1.00 58.59 78 LEU A CA 1
ATOM 580 C C . LEU A 1 78 ? -56.626 -2.110 32.221 1.00 58.59 78 LEU A C 1
ATOM 582 O O . LEU A 1 78 ? -56.805 -1.608 31.114 1.00 58.59 78 LEU A O 1
ATOM 586 N N . PRO A 1 79 ? -57.703 -2.397 32.979 1.00 55.34 79 PRO A N 1
ATOM 587 C CA . PRO A 1 79 ? -57.990 -3.491 33.908 1.00 55.34 79 PRO A CA 1
ATOM 588 C C . PRO A 1 79 ? -59.369 -4.132 33.599 1.00 55.34 79 PRO A C 1
ATOM 590 O O . PRO A 1 79 ? -60.232 -3.527 32.972 1.00 55.34 79 PRO A O 1
ATOM 593 N N . GLY A 1 80 ? -59.635 -5.321 34.140 1.00 59.97 80 GLY A N 1
ATOM 594 C CA . GLY A 1 80 ? -61.012 -5.791 34.332 1.00 59.97 80 GLY A CA 1
ATOM 595 C C . GLY A 1 80 ? -61.494 -6.872 33.368 1.00 59.97 80 GLY A C 1
ATOM 596 O O . GLY A 1 80 ? -62.033 -6.591 32.305 1.00 59.97 80 GLY A O 1
ATOM 597 N N . ARG A 1 81 ? -61.414 -8.122 33.832 1.00 47.22 81 ARG A N 1
ATOM 598 C CA . ARG A 1 81 ? -62.548 -9.058 33.810 1.00 47.22 81 ARG A CA 1
ATOM 599 C C . ARG A 1 81 ? -62.210 -10.313 34.619 1.00 47.22 81 ARG A C 1
ATOM 601 O O . ARG A 1 81 ? -61.408 -11.140 34.208 1.00 47.22 81 ARG A O 1
ATOM 608 N N . ARG A 1 82 ? -62.821 -10.396 35.797 1.00 46.03 82 ARG A N 1
ATOM 609 C CA . ARG A 1 82 ? -63.384 -11.618 36.393 1.00 46.03 82 ARG A CA 1
ATOM 610 C C . ARG A 1 82 ? -64.909 -11.399 36.410 1.00 46.03 82 ARG A C 1
ATOM 612 O O . ARG A 1 82 ? -65.304 -10.228 36.346 1.00 46.03 82 ARG A O 1
ATOM 619 N N . PRO A 1 83 ? -65.771 -12.416 36.520 1.00 55.34 83 PRO A N 1
ATOM 620 C CA . PRO A 1 83 ? -65.528 -13.824 36.850 1.00 55.34 83 PRO A CA 1
ATOM 621 C C . PRO A 1 83 ? -65.360 -14.742 35.639 1.00 55.34 83 PRO A C 1
ATOM 623 O O . PRO A 1 83 ? -65.815 -14.368 34.535 1.00 55.34 83 PRO A O 1
#

Foldseek 3Di:
DVVVVVVCCCVPPVVVVCCVVVVVVVCVVVVVVVVVVVVVVQADPVGGDPVVVVVVVCVVVVDDDPPDPPVVVVVPDDDDDDD

Radius of gyration: 28.74 Å; chains: 1; bounding box: 81×28×66 Å

pLDDT: mean 77.18, std 15.16, range [46.03, 97.31]